Protein AF-G3MTG1-F1 (afdb_monomer_lite)

pLDDT: mean 77.35, std 13.24, range [48.72, 94.31]

Foldseek 3Di:
DVVVVVVVVVVVVVVVVVVVCPCVVVVAQQFDKFFQPDVVRPTDPQWDWDADPVHRRMTTTGHPPD

Organism: Amblyomma maculatum (NCBI:txid34609)

Sequence (66 aa):
MKTIHLLLVLGLVMAAAANSWGPEYSEHQCVNNCRPDACPSGCSGGCLCYRRFDYPNHGYCLNMIR

Secondary structure (DSSP, 8-state):
-HHHHHHHHHHHHHHHHHHHS-GGGGGGTT-EEE-TTSSS-SPPTTEEEEEPSS-TT-EEEEE---

Radius of gyration: 19.17 Å; chains: 1; bounding box: 30×31×54 Å

Structure (mmCIF, N/CA/C/O backbone):
data_AF-G3MTG1-F1
#
_entry.id   AF-G3MTG1-F1
#
loop_
_atom_site.group_PDB
_atom_site.id
_atom_site.type_symbol
_atom_site.label_atom_id
_atom_site.label_alt_id
_atom_site.label_comp_id
_atom_site.label_asym_id
_atom_site.label_entity_id
_atom_site.label_seq_id
_atom_site.pdbx_PDB_ins_code
_atom_site.Cartn_x
_atom_site.Cartn_y
_atom_site.Cartn_z
_atom_site.occupancy
_atom_site.B_iso_or_equiv
_atom_site.auth_seq_id
_atom_site.auth_comp_id
_atom_site.auth_asym_id
_atom_site.auth_atom_id
_atom_site.pdbx_PDB_model_num
ATOM 1 N N . MET A 1 1 ? -19.310 17.795 38.884 1.00 59.31 1 MET A N 1
ATOM 2 C CA . MET A 1 1 ? -18.280 16.810 39.303 1.00 59.31 1 MET A CA 1
ATOM 3 C C . MET A 1 1 ? -18.319 15.521 38.477 1.00 59.31 1 MET A C 1
ATOM 5 O O . MET A 1 1 ? -17.275 15.132 37.982 1.00 59.31 1 MET A O 1
ATOM 9 N N . LYS A 1 2 ? -19.481 14.891 38.226 1.00 71.62 2 LYS A N 1
ATOM 10 C CA . LYS A 1 2 ? -19.582 13.668 37.389 1.00 71.62 2 LYS A CA 1
ATOM 11 C C . LYS A 1 2 ? -19.011 13.788 35.962 1.00 71.62 2 LYS A C 1
ATOM 13 O O . LYS A 1 2 ? -18.412 12.844 35.467 1.00 71.62 2 LYS A O 1
ATOM 18 N N . THR A 1 3 ? -19.160 14.945 35.320 1.00 74.81 3 THR A N 1
ATOM 19 C CA . THR A 1 3 ? -18.682 15.206 33.949 1.00 74.81 3 THR A CA 1
ATOM 20 C C . THR A 1 3 ? -17.160 15.242 33.827 1.00 74.81 3 THR A C 1
ATOM 22 O O . THR A 1 3 ? -16.617 14.770 32.836 1.00 74.81 3 THR A O 1
ATOM 25 N N . ILE A 1 4 ? -16.465 15.743 34.849 1.00 80.81 4 ILE A N 1
ATOM 26 C CA . ILE A 1 4 ? -14.998 15.839 34.862 1.00 80.81 4 ILE A CA 1
ATOM 27 C C . ILE A 1 4 ? -14.377 14.440 34.916 1.00 80.81 4 ILE A C 1
ATOM 29 O O . ILE A 1 4 ? -13.453 14.147 34.165 1.00 80.81 4 ILE A O 1
ATOM 33 N N . HIS A 1 5 ? -14.937 13.545 35.736 1.00 79.88 5 HIS A N 1
ATOM 34 C CA . HIS A 1 5 ? -14.504 12.147 35.783 1.00 79.88 5 HIS A CA 1
ATOM 35 C C . HIS A 1 5 ? -14.734 11.423 34.453 1.00 79.88 5 HIS A C 1
ATOM 37 O O . HIS A 1 5 ? -13.888 10.644 34.032 1.00 79.88 5 HIS A O 1
ATOM 43 N N . LEU A 1 6 ? -15.836 11.722 33.762 1.00 81.94 6 LEU A N 1
ATOM 44 C CA . LEU A 1 6 ? -16.135 11.163 32.443 1.00 81.94 6 LEU A CA 1
ATOM 45 C C . LEU A 1 6 ? -15.104 11.592 31.389 1.00 81.94 6 LEU A C 1
ATOM 47 O O . LEU A 1 6 ? -14.620 10.753 30.637 1.00 81.94 6 LEU A O 1
ATOM 51 N N . LEU A 1 7 ? -14.716 12.871 31.382 1.00 82.81 7 LEU A N 1
ATOM 52 C CA . LEU A 1 7 ? -13.683 13.394 30.481 1.00 82.81 7 LEU A CA 1
ATOM 53 C C . LEU A 1 7 ? -12.296 12.809 30.780 1.00 82.81 7 LEU A C 1
ATOM 55 O O . LEU A 1 7 ? -11.557 12.489 29.853 1.00 82.81 7 LEU A O 1
ATOM 59 N N . LEU A 1 8 ? -11.961 12.624 32.059 1.00 83.19 8 LEU A N 1
ATOM 60 C CA . LEU A 1 8 ? -10.709 11.990 32.487 1.00 83.19 8 LEU A CA 1
ATOM 61 C C . LEU A 1 8 ? -10.625 10.528 32.040 1.00 83.19 8 LEU A C 1
ATOM 63 O O . LEU A 1 8 ? -9.596 10.108 31.517 1.00 83.19 8 LEU A O 1
ATOM 67 N N . VAL A 1 9 ? -11.710 9.766 32.203 1.00 83.62 9 VAL A N 1
ATOM 68 C CA . VAL A 1 9 ? -11.774 8.372 31.743 1.00 83.62 9 VAL A CA 1
ATOM 69 C C . VAL A 1 9 ? -11.677 8.307 30.220 1.00 83.62 9 VAL A C 1
ATOM 71 O O . VAL A 1 9 ? -10.921 7.492 29.699 1.00 83.62 9 VAL A O 1
ATOM 74 N N . LEU A 1 10 ? -12.368 9.196 29.501 1.00 79.81 10 LEU A N 1
ATOM 75 C CA . LEU A 1 10 ? -12.299 9.247 28.041 1.00 79.81 10 LEU A CA 1
ATOM 76 C C . LEU A 1 10 ? -10.876 9.568 27.556 1.00 79.81 10 LEU A C 1
ATOM 78 O O . LEU A 1 10 ? -10.357 8.881 26.683 1.00 79.81 10 LEU A O 1
ATOM 82 N N . GLY A 1 11 ? -10.217 10.561 28.160 1.00 76.69 11 GLY A N 1
ATOM 83 C CA . GLY A 1 11 ? -8.833 10.917 27.837 1.00 76.69 11 GLY A CA 1
ATOM 84 C C . GLY A 1 11 ? -7.849 9.775 28.100 1.00 76.69 11 GLY A C 1
ATOM 85 O O . GLY A 1 11 ? -6.969 9.522 27.279 1.00 76.69 11 GLY A O 1
ATOM 86 N N . LEU A 1 12 ? -8.038 9.038 29.198 1.00 80.62 12 LEU A N 1
ATOM 87 C CA . LEU A 1 12 ? -7.213 7.879 29.540 1.00 80.62 12 LEU A CA 1
ATOM 88 C C . LEU A 1 12 ? -7.387 6.731 28.533 1.00 80.62 12 LEU A C 1
ATOM 90 O O . LEU A 1 12 ? -6.398 6.139 28.104 1.00 80.62 12 LEU A O 1
ATOM 94 N N . VAL A 1 13 ? -8.625 6.448 28.112 1.00 78.62 13 VAL A N 1
ATOM 95 C CA . VAL A 1 13 ? -8.925 5.416 27.104 1.00 78.62 13 VAL A CA 1
ATOM 96 C C . VAL A 1 13 ? -8.320 5.778 25.748 1.00 78.62 13 VAL A C 1
ATOM 98 O O . VAL A 1 13 ? -7.719 4.921 25.107 1.00 78.62 13 VAL A O 1
ATOM 101 N N . MET A 1 14 ? -8.409 7.042 25.326 1.00 75.00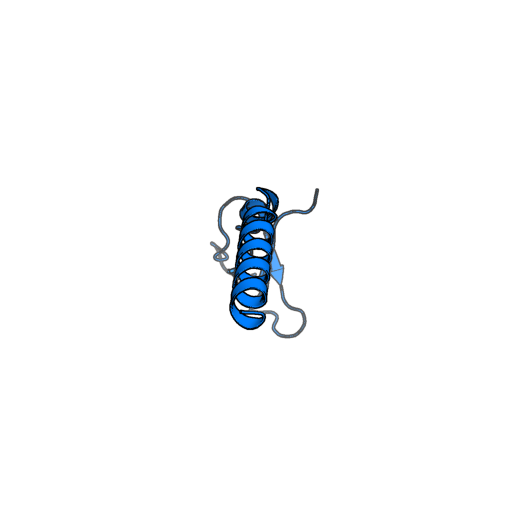 14 MET A N 1
ATOM 102 C CA . MET A 1 14 ? -7.833 7.496 24.054 1.00 75.00 14 MET A CA 1
ATOM 103 C C . MET A 1 14 ? -6.299 7.426 24.056 1.00 75.00 14 MET A C 1
ATOM 105 O O . MET A 1 14 ? -5.708 7.017 23.059 1.00 75.00 14 MET A O 1
ATOM 109 N N . ALA A 1 15 ? -5.650 7.769 25.174 1.00 72.69 15 ALA A N 1
ATOM 110 C CA . ALA A 1 15 ? -4.197 7.670 25.315 1.00 72.69 15 ALA A CA 1
ATOM 111 C C . ALA A 1 15 ? -3.712 6.210 25.337 1.00 72.69 15 ALA A C 1
ATOM 113 O O . ALA A 1 15 ? -2.717 5.875 24.694 1.00 72.69 15 ALA A O 1
ATOM 114 N N . ALA A 1 16 ? -4.434 5.326 26.032 1.00 67.19 16 ALA A N 1
ATOM 115 C CA . ALA A 1 16 ? -4.146 3.894 26.035 1.00 67.19 16 ALA A CA 1
ATOM 116 C C . ALA A 1 16 ? -4.357 3.273 24.647 1.00 67.19 16 ALA A C 1
ATOM 118 O O . ALA A 1 16 ? -3.515 2.506 24.188 1.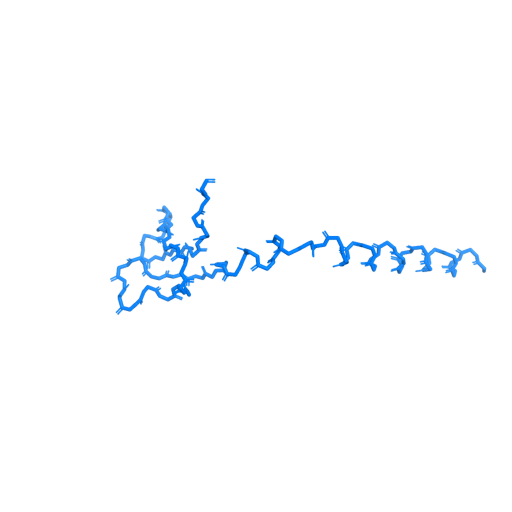00 67.19 16 ALA A O 1
ATOM 119 N N . ALA A 1 17 ? -5.432 3.658 23.951 1.00 65.56 17 ALA A N 1
ATOM 120 C CA . ALA A 1 17 ? -5.684 3.230 22.584 1.00 65.56 17 ALA A CA 1
ATOM 121 C C . ALA A 1 17 ? -4.570 3.706 21.652 1.00 65.56 17 ALA A C 1
ATOM 123 O O . ALA A 1 17 ? -4.020 2.871 20.955 1.00 65.56 17 ALA A O 1
ATOM 124 N N . ALA A 1 18 ? -4.170 4.983 21.678 1.00 62.91 18 ALA A N 1
ATOM 125 C CA . ALA A 1 18 ? -3.096 5.524 20.834 1.00 62.91 18 ALA A CA 1
ATOM 126 C C . ALA A 1 18 ? -1.733 4.838 21.051 1.00 62.91 18 ALA A C 1
ATOM 128 O O . ALA A 1 18 ? -0.983 4.654 20.098 1.00 62.91 18 ALA A O 1
ATOM 129 N N . ASN A 1 19 ? -1.446 4.390 22.275 1.00 60.44 19 ASN A N 1
ATOM 130 C CA . ASN A 1 19 ? -0.235 3.627 22.590 1.00 60.44 19 ASN A CA 1
ATOM 131 C C . ASN A 1 19 ? -0.370 2.113 22.336 1.00 60.44 19 ASN A C 1
ATOM 133 O O . ASN A 1 19 ? 0.627 1.400 22.392 1.00 60.44 19 ASN A O 1
ATOM 137 N N . SER A 1 20 ? -1.583 1.612 22.074 1.00 59.56 20 SER A N 1
ATOM 138 C CA . SER A 1 20 ? -1.832 0.201 21.736 1.00 59.56 20 SER A CA 1
ATOM 139 C C . SER A 1 20 ? -1.587 -0.127 20.263 1.00 59.56 20 SER A C 1
ATOM 141 O O . SER A 1 20 ? -1.520 -1.300 19.899 1.00 59.56 20 SER A O 1
ATOM 143 N N . TRP A 1 21 ? -1.408 0.892 19.417 1.00 57.09 21 TRP A N 1
ATOM 144 C CA . TRP A 1 21 ? -0.945 0.715 18.043 1.00 57.09 21 TRP A CA 1
ATOM 145 C C . TRP A 1 21 ? 0.551 0.407 18.132 1.00 57.09 21 TRP A C 1
ATOM 147 O O . TRP A 1 21 ? 1.394 1.302 18.152 1.00 57.09 21 TRP A O 1
ATOM 157 N N . GLY A 1 22 ? 0.863 -0.876 18.311 1.00 54.22 22 GLY A N 1
ATOM 158 C CA . GLY A 1 22 ? 2.229 -1.380 18.366 1.00 54.22 22 GLY A CA 1
ATOM 159 C C . GLY A 1 22 ? 3.000 -1.122 17.064 1.00 54.22 22 GLY A C 1
ATOM 160 O O . GLY A 1 22 ? 2.451 -0.592 16.093 1.00 54.22 22 GLY A O 1
ATOM 161 N N . PRO A 1 23 ? 4.281 -1.519 17.005 1.00 55.44 23 PRO A N 1
ATOM 162 C CA . PRO A 1 23 ? 5.097 -1.393 15.800 1.00 55.44 23 PRO A CA 1
ATOM 163 C C . PRO A 1 23 ? 4.482 -2.077 14.565 1.00 55.44 23 PRO A C 1
ATOM 165 O O . PRO A 1 23 ? 4.802 -1.649 13.458 1.00 55.44 23 PRO A O 1
ATOM 168 N N . GLU A 1 24 ? 3.537 -3.019 14.709 1.00 52.59 24 GLU A N 1
ATOM 169 C CA . GLU A 1 24 ? 2.705 -3.517 13.598 1.00 52.59 24 GLU A CA 1
ATOM 170 C C . GLU A 1 24 ? 2.056 -2.392 12.773 1.00 52.59 24 GLU A C 1
ATOM 172 O O . GLU A 1 24 ? 1.941 -2.500 11.554 1.00 52.59 24 GLU A O 1
ATOM 177 N N . TYR A 1 25 ? 1.673 -1.268 13.390 1.00 50.25 25 TYR A N 1
ATOM 178 C CA . TYR A 1 25 ? 1.100 -0.151 12.636 1.00 50.25 25 TYR A CA 1
ATOM 179 C C . TYR A 1 25 ? 2.141 0.570 11.770 1.00 50.25 25 TYR A C 1
ATOM 181 O O . TYR A 1 25 ? 1.821 1.091 10.702 1.00 50.25 25 TYR A O 1
ATOM 189 N N . SER A 1 26 ? 3.412 0.543 12.184 1.00 53.12 26 SER A N 1
ATOM 190 C CA . SER A 1 26 ? 4.533 0.984 11.346 1.00 53.12 26 SER A CA 1
ATOM 191 C C . SER A 1 26 ? 4.854 -0.013 10.225 1.00 53.12 26 SER A C 1
ATOM 193 O O .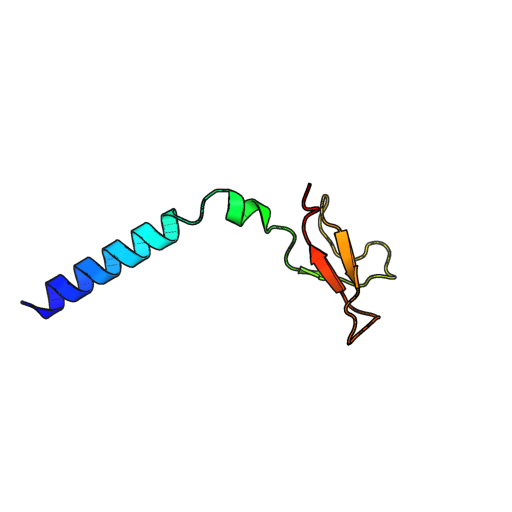 SER A 1 26 ? 5.450 0.368 9.223 1.00 53.12 26 SER A O 1
ATOM 195 N N . GLU A 1 27 ? 4.389 -1.260 10.331 1.00 53.34 27 GLU A N 1
ATOM 196 C CA . GLU A 1 27 ? 4.491 -2.297 9.296 1.00 53.34 27 GLU A CA 1
ATOM 197 C C . GLU A 1 27 ? 3.423 -2.155 8.191 1.00 53.34 27 GLU A C 1
ATOM 199 O O . GLU A 1 27 ? 3.504 -2.788 7.133 1.00 53.34 27 GLU A O 1
ATOM 204 N N . HIS A 1 28 ? 2.458 -1.247 8.377 1.00 57.41 28 HIS A N 1
ATOM 205 C CA . HIS A 1 28 ? 1.520 -0.794 7.346 1.00 57.41 28 HIS A CA 1
ATOM 206 C C . HIS A 1 28 ? 2.061 0.367 6.492 1.00 57.41 28 HIS A C 1
ATOM 208 O O . HIS A 1 28 ? 1.301 1.023 5.781 1.00 57.41 28 HIS A O 1
ATOM 214 N N . GLN A 1 29 ? 3.381 0.592 6.483 1.00 62.97 29 GLN A N 1
ATOM 215 C CA . GLN A 1 29 ? 4.054 1.567 5.605 1.00 62.97 29 GLN A CA 1
ATOM 216 C C . GLN A 1 29 ? 3.762 1.377 4.113 1.00 62.97 29 GLN A C 1
ATOM 218 O O . GLN A 1 29 ? 3.987 2.283 3.310 1.00 62.97 29 GLN A O 1
ATOM 223 N N . CYS A 1 30 ? 3.247 0.210 3.736 1.00 75.31 30 CYS A N 1
ATOM 224 C CA . CYS A 1 30 ? 2.862 -0.059 2.370 1.00 75.31 30 CYS A CA 1
ATOM 225 C C . CYS A 1 30 ? 1.517 0.535 1.973 1.00 75.31 30 CYS A C 1
ATOM 227 O O . CYS A 1 30 ? 1.274 0.554 0.782 1.00 75.31 30 CYS A O 1
ATOM 229 N N . VAL A 1 31 ? 0.651 1.020 2.870 1.00 76.19 31 VAL A N 1
ATOM 230 C CA . VAL A 1 31 ? -0.705 1.458 2.481 1.00 76.19 31 VAL A CA 1
ATOM 231 C C . VAL A 1 31 ? -0.651 2.757 1.666 1.00 76.19 31 VAL A C 1
ATOM 233 O O . VAL A 1 31 ? -0.695 3.864 2.195 1.00 76.19 31 VAL A O 1
ATOM 236 N N . ASN A 1 32 ? -0.555 2.609 0.346 1.00 83.50 32 ASN A N 1
ATOM 237 C CA . ASN A 1 32 ? -0.556 3.688 -0.637 1.00 83.50 32 ASN A CA 1
ATOM 238 C C . ASN A 1 32 ? -1.225 3.218 -1.941 1.00 83.50 32 ASN A C 1
ATOM 240 O O . ASN A 1 32 ? -1.424 2.023 -2.160 1.00 83.50 32 ASN A O 1
ATOM 244 N N . ASN A 1 33 ? -1.560 4.152 -2.828 1.00 89.00 33 ASN A N 1
ATOM 245 C CA . ASN A 1 33 ? -2.003 3.836 -4.182 1.00 89.00 33 ASN A CA 1
ATOM 246 C C . ASN A 1 33 ? -0.799 3.612 -5.106 1.00 89.00 33 ASN A C 1
ATOM 248 O O . ASN A 1 33 ? 0.236 4.262 -4.965 1.00 89.00 33 ASN A O 1
ATOM 252 N N . CYS A 1 34 ? -0.963 2.742 -6.099 1.00 92.06 34 CYS A N 1
ATOM 253 C CA . CYS A 1 34 ? 0.056 2.472 -7.112 1.00 92.06 34 CYS A CA 1
ATOM 254 C C . CYS A 1 34 ? -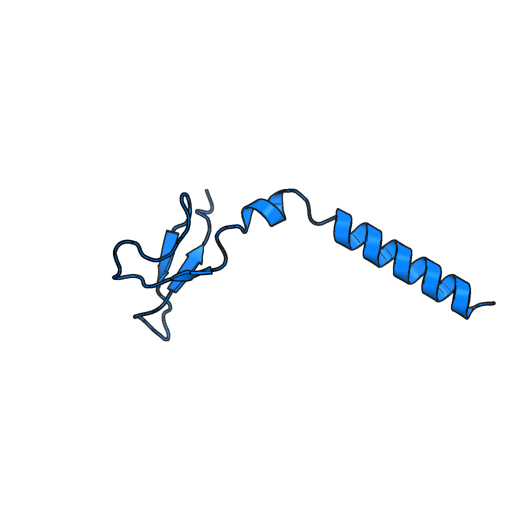0.525 2.301 -8.513 1.00 92.06 34 CYS A C 1
ATOM 256 O O . CYS A 1 34 ? -1.737 2.153 -8.703 1.00 92.06 34 CYS A O 1
ATOM 258 N N . ARG A 1 35 ?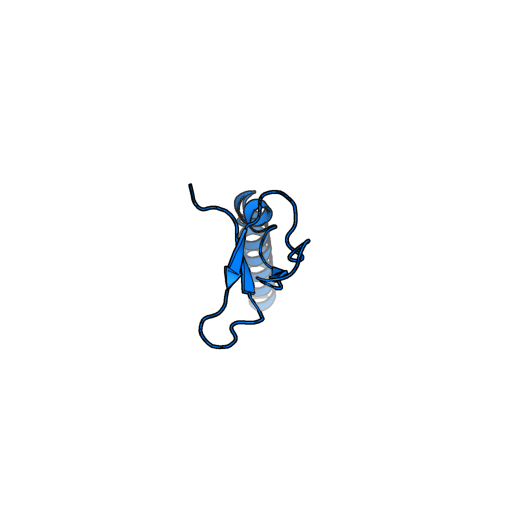 0.369 2.301 -9.506 1.00 94.31 35 ARG A N 1
ATOM 259 C CA . ARG A 1 35 ? 0.079 1.941 -10.896 1.00 94.31 35 ARG A CA 1
ATOM 260 C C . ARG A 1 35 ? 0.723 0.588 -11.217 1.00 94.31 35 ARG A C 1
ATOM 262 O O . ARG A 1 35 ? 1.950 0.532 -11.280 1.00 94.31 35 ARG A O 1
ATOM 269 N N . PRO A 1 36 ? -0.070 -0.482 -11.428 1.00 91.06 36 PRO A N 1
ATOM 270 C CA . PRO A 1 36 ? 0.448 -1.842 -11.606 1.00 91.06 36 PRO A CA 1
ATOM 271 C C . PRO A 1 36 ? 1.417 -1.989 -12.782 1.00 91.06 36 PRO A C 1
ATOM 273 O O . PRO A 1 36 ? 2.366 -2.756 -12.694 1.00 91.06 36 PRO A O 1
ATOM 276 N N . ASP A 1 37 ? 1.192 -1.232 -13.857 1.00 92.50 37 ASP A N 1
ATOM 277 C CA . ASP A 1 37 ? 1.972 -1.313 -15.099 1.00 92.50 37 ASP A CA 1
ATOM 278 C C . ASP A 1 37 ? 3.067 -0.233 -15.206 1.00 92.50 37 ASP A C 1
ATOM 280 O O . ASP A 1 37 ? 3.691 -0.083 -16.254 1.00 92.50 37 ASP A O 1
ATOM 284 N N . ALA A 1 38 ? 3.293 0.556 -14.148 1.00 90.62 38 ALA A N 1
ATOM 285 C CA . ALA A 1 38 ? 4.336 1.582 -14.123 1.00 90.62 38 ALA A CA 1
ATOM 286 C C . ALA A 1 38 ? 5.632 1.061 -13.477 1.00 90.62 38 ALA A C 1
ATOM 288 O O . ALA A 1 38 ? 5.597 0.322 -12.494 1.00 90.62 38 ALA A O 1
ATOM 289 N N . CYS A 1 39 ? 6.783 1.516 -13.981 1.00 86.62 39 CYS A N 1
ATOM 290 C CA . CYS A 1 39 ? 8.099 1.295 -13.377 1.00 86.62 39 CYS A CA 1
ATOM 291 C C . CYS A 1 39 ? 8.782 2.649 -13.098 1.00 86.62 39 CYS A C 1
ATOM 293 O O . CYS A 1 39 ? 9.215 3.298 -14.051 1.00 86.62 39 CYS A O 1
ATOM 295 N N . PRO A 1 40 ? 8.908 3.085 -11.826 1.00 84.56 40 PRO A N 1
ATOM 296 C CA . PRO A 1 40 ? 8.433 2.421 -10.608 1.00 84.56 40 PRO A CA 1
ATOM 297 C C . PRO A 1 40 ? 6.904 2.499 -10.454 1.00 84.56 40 PRO A C 1
ATOM 299 O O . PRO A 1 40 ? 6.273 3.465 -10.876 1.00 84.56 40 PRO A O 1
ATOM 302 N N . SER A 1 41 ? 6.309 1.500 -9.799 1.00 83.75 41 SER A N 1
ATOM 303 C CA . SER A 1 41 ? 4.851 1.410 -9.596 1.00 83.75 41 SER A CA 1
ATOM 304 C C . SER A 1 41 ? 4.302 2.460 -8.622 1.00 83.75 41 SER A C 1
ATOM 306 O O . SER A 1 41 ? 3.090 2.672 -8.554 1.00 83.75 41 SER A O 1
ATOM 308 N N . GLY A 1 42 ? 5.190 3.127 -7.876 1.00 86.94 42 GLY A N 1
ATOM 309 C CA . GLY A 1 42 ? 4.866 4.111 -6.840 1.00 86.94 42 GLY A CA 1
ATOM 310 C C . GLY A 1 42 ? 4.895 3.557 -5.413 1.00 86.94 42 GLY A C 1
ATOM 311 O O . GLY A 1 42 ? 4.730 4.324 -4.470 1.00 86.94 42 GLY A O 1
ATOM 312 N N . CYS A 1 43 ? 5.135 2.254 -5.234 1.00 87.31 43 CYS A N 1
ATOM 313 C CA . CYS A 1 43 ? 5.296 1.658 -3.909 1.00 87.31 43 CYS A CA 1
ATOM 314 C C . CYS A 1 43 ? 6.712 1.858 -3.349 1.00 87.31 43 CYS A C 1
ATOM 316 O O . CYS A 1 43 ? 7.698 1.766 -4.081 1.00 87.31 43 CYS A O 1
ATOM 318 N N . SER A 1 44 ? 6.801 2.085 -2.037 1.00 79.75 44 SER A N 1
ATOM 319 C CA . SER A 1 44 ? 8.062 2.115 -1.287 1.00 79.75 44 SER A CA 1
ATOM 320 C C . SER A 1 44 ? 8.729 0.732 -1.243 1.00 79.75 44 SER A C 1
ATOM 322 O O . SER A 1 44 ? 8.075 -0.296 -1.428 1.00 79.75 44 SER A O 1
ATOM 324 N N . GLY A 1 45 ? 10.045 0.697 -1.005 1.00 74.56 45 GLY A N 1
ATOM 325 C CA . GLY A 1 45 ? 10.823 -0.547 -0.970 1.00 74.56 45 GLY A CA 1
ATOM 326 C C . GLY A 1 45 ? 10.290 -1.549 0.060 1.00 74.56 45 GLY A C 1
ATOM 327 O O . GLY A 1 45 ? 10.069 -1.187 1.210 1.00 74.56 45 GLY A O 1
ATOM 328 N N . GLY A 1 46 ? 10.084 -2.800 -0.371 1.00 77.62 46 GLY A N 1
ATOM 329 C CA . GLY A 1 46 ? 9.489 -3.875 0.439 1.00 77.62 46 GLY A CA 1
ATOM 330 C C . GLY A 1 46 ? 7.985 -4.086 0.219 1.00 77.62 46 GLY A C 1
ATOM 331 O O . GLY A 1 46 ? 7.445 -5.093 0.663 1.00 77.62 46 GLY A O 1
ATOM 332 N N . CYS A 1 47 ? 7.320 -3.191 -0.514 1.00 85.25 47 CYS A N 1
ATOM 333 C CA . CYS A 1 47 ? 5.887 -3.265 -0.790 1.00 85.25 47 CYS A CA 1
ATOM 334 C C . CYS A 1 47 ? 5.596 -3.762 -2.212 1.00 85.25 47 CYS A C 1
ATOM 336 O O . CYS A 1 47 ? 6.313 -3.437 -3.161 1.00 85.25 47 CYS A O 1
ATOM 338 N N . LEU A 1 48 ? 4.496 -4.498 -2.375 1.00 87.12 48 LEU A N 1
ATOM 339 C CA . LEU A 1 48 ? 4.024 -4.988 -3.671 1.00 87.12 48 LEU A CA 1
ATOM 340 C C . LEU A 1 48 ? 2.779 -4.220 -4.114 1.00 87.12 48 LEU A C 1
ATOM 342 O O . LEU A 1 48 ? 1.898 -3.935 -3.307 1.00 87.12 48 LEU A O 1
ATOM 346 N N . CYS A 1 49 ? 2.702 -3.897 -5.406 1.00 90.19 49 CYS A N 1
ATOM 347 C CA . CYS A 1 49 ? 1.530 -3.259 -5.997 1.00 90.19 49 CYS A CA 1
ATOM 348 C C . CYS A 1 49 ? 0.519 -4.320 -6.447 1.00 90.19 49 CYS A C 1
ATOM 350 O O . CYS A 1 49 ? 0.770 -5.049 -7.407 1.00 90.19 49 CYS A O 1
ATOM 352 N N . TYR A 1 50 ? -0.635 -4.382 -5.788 1.00 89.31 50 TYR A N 1
ATOM 353 C CA . TYR A 1 50 ? -1.732 -5.277 -6.144 1.00 89.31 50 TYR A CA 1
ATOM 354 C C . TYR A 1 50 ? -2.777 -4.533 -6.967 1.00 89.31 50 TYR A C 1
ATOM 356 O O . TYR A 1 50 ? -3.356 -3.545 -6.517 1.00 89.31 50 TYR A O 1
ATOM 364 N N . ARG A 1 51 ? -3.033 -5.017 -8.184 1.00 92.50 51 ARG A N 1
ATOM 365 C CA . ARG A 1 51 ? -4.035 -4.455 -9.095 1.00 92.50 51 ARG A CA 1
ATOM 366 C C . ARG A 1 51 ? -5.444 -4.577 -8.510 1.00 92.50 51 ARG A C 1
ATOM 368 O O . ARG A 1 51 ? -5.842 -5.638 -8.035 1.00 92.50 51 ARG A O 1
ATOM 375 N N . ARG A 1 52 ? -6.221 -3.502 -8.619 1.00 89.19 52 ARG A N 1
ATOM 376 C CA . ARG A 1 52 ? -7.655 -3.507 -8.320 1.00 89.19 52 ARG A CA 1
ATOM 377 C C . ARG A 1 52 ? -8.432 -4.254 -9.395 1.00 89.19 52 ARG A C 1
ATOM 379 O O . ARG A 1 52 ? -8.169 -4.085 -10.582 1.00 89.19 52 ARG A O 1
ATOM 386 N N . PHE A 1 53 ? -9.434 -5.020 -8.981 1.00 88.31 53 PHE A N 1
ATOM 387 C CA . PHE A 1 53 ? -10.319 -5.718 -9.914 1.00 88.31 53 PHE A CA 1
ATOM 388 C C . PHE A 1 53 ? -11.238 -4.751 -10.676 1.00 88.31 53 PHE A C 1
ATOM 390 O O . PHE A 1 53 ? -11.435 -4.894 -11.877 1.00 88.31 53 PHE A O 1
ATOM 397 N N . ASP A 1 54 ? -11.765 -3.741 -9.985 1.00 91.56 54 ASP A N 1
ATOM 398 C CA . ASP A 1 54 ? -12.717 -2.770 -10.525 1.00 91.56 54 ASP A CA 1
ATOM 399 C C . ASP A 1 54 ? -12.055 -1.652 -11.346 1.00 91.56 54 ASP A C 1
ATOM 401 O O . ASP A 1 54 ? -12.708 -1.016 -12.172 1.00 91.56 54 ASP A O 1
ATOM 405 N N . TYR A 1 55 ? -10.753 -1.419 -11.154 1.00 88.94 55 TYR A N 1
ATOM 406 C CA . TYR A 1 55 ? -10.011 -0.388 -11.875 1.00 88.94 55 TYR A CA 1
ATOM 407 C C . TYR A 1 55 ? -8.580 -0.852 -12.203 1.00 88.94 55 TYR A C 1
ATOM 409 O O . TYR A 1 55 ? -7.640 -0.524 -11.477 1.00 88.94 55 TYR A O 1
ATOM 417 N N . PRO A 1 56 ? -8.382 -1.610 -13.302 1.00 85.75 56 PRO A N 1
ATOM 418 C CA . PRO A 1 56 ? -7.171 -2.408 -13.529 1.00 85.75 56 PRO A CA 1
ATOM 419 C C . PRO A 1 56 ? -5.891 -1.584 -13.720 1.00 85.75 56 PRO A C 1
ATOM 421 O O . PRO A 1 56 ? -4.791 -2.084 -13.501 1.00 85.75 56 PRO A O 1
ATOM 424 N N . ASN A 1 57 ? -6.013 -0.305 -14.072 1.00 92.31 57 ASN A N 1
ATOM 425 C CA . ASN A 1 57 ? -4.863 0.595 -14.204 1.00 92.31 57 ASN A CA 1
ATOM 426 C C . ASN A 1 57 ? -4.379 1.161 -12.854 1.00 92.31 57 ASN A C 1
ATOM 428 O O . ASN A 1 57 ? -3.455 1.974 -12.826 1.00 92.31 57 ASN A O 1
ATOM 432 N N . HIS A 1 58 ? -5.031 0.802 -11.745 1.00 92.88 58 HIS A N 1
ATOM 433 C CA . HIS A 1 58 ? -4.722 1.275 -10.397 1.00 92.88 58 HIS A CA 1
ATOM 434 C C . HIS A 1 58 ? -4.620 0.091 -9.436 1.00 92.88 58 HIS A C 1
ATOM 436 O O . HIS A 1 58 ? -5.189 -0.980 -9.656 1.00 92.88 58 HIS A O 1
ATOM 442 N N . GLY A 1 59 ? -3.876 0.285 -8.359 1.00 92.44 59 GLY A N 1
ATOM 443 C CA . GLY A 1 59 ? -3.630 -0.743 -7.365 1.00 92.44 59 GLY A CA 1
ATOM 444 C C . GLY A 1 59 ? -3.406 -0.180 -5.974 1.00 92.44 59 GLY A C 1
ATOM 445 O O . GLY A 1 59 ? -3.340 1.036 -5.781 1.00 92.44 59 GLY A O 1
ATOM 446 N N . TYR A 1 60 ? -3.255 -1.099 -5.029 1.00 90.19 60 TYR A N 1
ATOM 447 C CA . TYR A 1 60 ? -2.855 -0.815 -3.661 1.00 90.19 60 TYR A CA 1
ATOM 448 C C . TYR A 1 60 ? -1.479 -1.404 -3.403 1.00 90.19 60 TYR A C 1
ATOM 450 O O . TYR A 1 60 ? -1.223 -2.576 -3.687 1.00 90.19 60 TYR A O 1
ATOM 458 N N . CYS A 1 61 ? -0.596 -0.585 -2.857 1.00 89.62 61 CYS A N 1
ATOM 459 C CA . CYS A 1 61 ? 0.622 -1.066 -2.246 1.00 89.62 61 CYS A CA 1
ATOM 460 C C . CYS A 1 61 ? 0.229 -1.822 -0.968 1.00 89.62 61 CYS A C 1
ATOM 462 O O . CYS A 1 61 ? -0.510 -1.307 -0.129 1.00 89.62 61 CYS A O 1
ATOM 464 N N . LEU A 1 62 ? 0.677 -3.066 -0.841 1.00 84.62 62 LEU A N 1
ATOM 465 C CA . LEU A 1 62 ? 0.457 -3.892 0.342 1.00 84.62 62 LEU A CA 1
ATOM 466 C C . LEU A 1 62 ? 1.775 -4.556 0.730 1.00 84.62 62 LEU A C 1
ATOM 468 O O . LEU A 1 62 ? 2.637 -4.808 -0.119 1.00 84.62 62 LEU A O 1
ATOM 472 N N . ASN A 1 63 ? 1.931 -4.811 2.025 1.00 82.31 63 ASN A N 1
ATOM 473 C CA . ASN A 1 63 ? 3.078 -5.549 2.527 1.00 82.31 63 ASN A CA 1
ATOM 474 C C . ASN A 1 63 ? 2.940 -7.027 2.123 1.00 82.31 63 ASN A C 1
ATOM 476 O O . ASN A 1 63 ? 1.824 -7.535 1.973 1.00 82.31 63 ASN A O 1
ATOM 480 N N . MET A 1 64 ? 4.057 -7.714 1.902 1.00 66.88 64 MET A N 1
ATOM 481 C CA . MET A 1 64 ? 4.020 -9.147 1.630 1.00 66.88 64 MET A CA 1
ATOM 482 C C . MET A 1 64 ? 3.683 -9.856 2.945 1.00 66.88 64 MET A C 1
ATOM 484 O O . MET A 1 64 ? 4.508 -9.895 3.851 1.00 66.88 64 MET A O 1
ATOM 488 N N . ILE A 1 65 ? 2.463 -10.387 3.071 1.00 57.69 65 ILE A N 1
ATOM 489 C CA . ILE A 1 65 ? 2.114 -11.262 4.195 1.00 57.69 65 ILE A CA 1
ATOM 490 C C . ILE A 1 65 ? 2.937 -12.539 3.997 1.00 57.69 65 ILE A C 1
ATOM 492 O O . I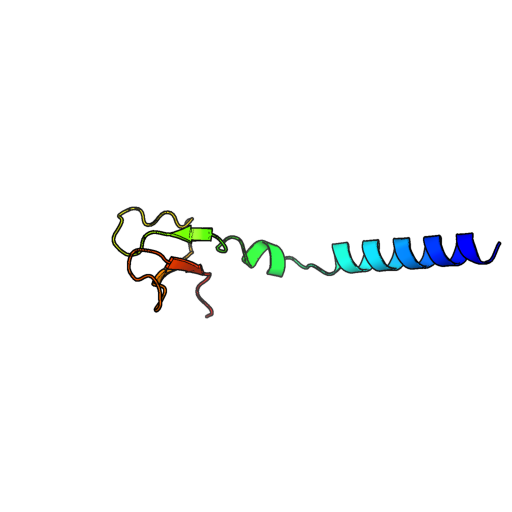LE A 1 65 ? 2.693 -13.274 3.038 1.00 57.69 65 ILE A O 1
ATOM 496 N N . ARG A 1 66 ? 3.963 -12.741 4.825 1.00 48.72 66 ARG A N 1
ATOM 497 C CA . ARG A 1 66 ? 4.744 -13.980 4.847 1.00 48.72 66 ARG A CA 1
ATOM 498 C C . ARG A 1 66 ? 4.071 -15.011 5.736 1.00 48.72 66 ARG A C 1
ATOM 500 O O . ARG A 1 66 ? 3.672 -14.629 6.855 1.00 48.72 66 ARG A O 1
#